Protein AF-A0A6A6XL33-F1 (afdb_monomer_lite)

Secondary structure (DSSP, 8-state):
--EEEEEEEEESSS-TT-HHHHHHHHHHHHHH-S--EEEE-SS-TTEEEEEEEES-HHHHHHHHTSTHHHHHHGGGTTTEEEEEEEEEE-S-GGGS-TTSSEEEEEEEEE-GGGHHHHHHHHHHHHHHHHHHTTTS-EEEEE-SSPPTT-EEEEEEEEES-HHHHHHHHHT-

Structure (mmCIF, N/CA/C/O backbone):
data_AF-A0A6A6XL33-F1
#
_entry.id   AF-A0A6A6XL33-F1
#
loop_
_atom_site.group_PDB
_atom_site.id
_atom_site.type_symbol
_atom_site.label_atom_id
_atom_site.label_alt_id
_atom_site.label_comp_id
_atom_site.label_asym_id
_atom_site.label_entity_id
_atom_site.label_seq_id
_atom_site.pdbx_PDB_ins_code
_atom_site.Cartn_x
_atom_site.Cartn_y
_atom_site.Cartn_z
_atom_site.occupancy
_atom_site.B_iso_or_equiv
_atom_site.auth_seq_id
_atom_site.auth_comp_id
_atom_site.auth_asym_id
_atom_site.auth_atom_id
_atom_site.pdbx_PDB_model_num
ATOM 1 N N . MET A 1 1 ? 7.703 16.652 4.476 1.00 88.62 1 MET A N 1
ATOM 2 C CA . MET A 1 1 ? 7.319 16.129 3.151 1.00 88.62 1 MET A CA 1
ATOM 3 C C . MET A 1 1 ? 6.260 15.081 3.384 1.00 88.62 1 MET A C 1
ATOM 5 O O . MET A 1 1 ? 6.420 14.319 4.337 1.00 88.62 1 MET A O 1
ATOM 9 N N . SER A 1 2 ? 5.215 15.077 2.562 1.00 96.00 2 SER A N 1
ATOM 10 C CA . SER A 1 2 ? 4.145 14.092 2.667 1.00 96.00 2 SER A CA 1
ATOM 11 C C . SER A 1 2 ? 4.649 12.688 2.348 1.00 96.00 2 SER A C 1
ATOM 13 O O . SER A 1 2 ? 5.603 12.504 1.584 1.00 96.00 2 SER A O 1
ATOM 15 N N . VAL A 1 3 ? 4.032 11.696 2.981 1.00 97.62 3 VAL A N 1
ATOM 16 C CA . VAL A 1 3 ? 4.383 10.289 2.799 1.00 97.62 3 VAL A CA 1
ATOM 17 C C . VAL A 1 3 ? 3.134 9.478 2.511 1.00 97.62 3 VAL A C 1
ATOM 19 O O . VAL A 1 3 ? 2.116 9.617 3.188 1.00 97.62 3 VAL A O 1
ATOM 22 N N . LEU A 1 4 ? 3.231 8.623 1.502 1.00 98.38 4 LEU A N 1
ATOM 23 C CA . LEU A 1 4 ? 2.295 7.540 1.284 1.00 98.38 4 LEU A CA 1
ATOM 24 C C . LEU A 1 4 ? 2.567 6.457 2.323 1.00 98.38 4 LEU A C 1
ATOM 26 O O . LEU A 1 4 ? 3.649 5.872 2.338 1.00 98.38 4 LEU A O 1
ATOM 30 N N . GLU A 1 5 ? 1.579 6.177 3.153 1.00 98.00 5 GLU A N 1
ATOM 31 C CA . GLU A 1 5 ? 1.439 4.925 3.874 1.00 98.00 5 GLU A CA 1
ATOM 32 C C . GLU A 1 5 ? 0.878 3.855 2.932 1.00 98.00 5 GLU A C 1
ATOM 34 O O . GLU A 1 5 ? -0.113 4.079 2.233 1.00 98.00 5 GLU A O 1
ATOM 39 N N . VAL A 1 6 ? 1.501 2.676 2.956 1.00 98.19 6 VAL A N 1
ATOM 40 C CA . VAL A 1 6 ? 0.943 1.445 2.393 1.00 98.19 6 VAL A CA 1
ATOM 41 C C . VAL A 1 6 ? 0.841 0.430 3.516 1.00 98.19 6 VAL A C 1
ATOM 43 O O . VAL A 1 6 ? 1.862 -0.068 4.002 1.00 98.19 6 VAL A O 1
ATOM 46 N N . THR A 1 7 ? -0.383 0.104 3.904 1.00 97.81 7 THR A N 1
ATOM 47 C CA . THR A 1 7 ? -0.672 -0.887 4.941 1.00 97.81 7 THR A CA 1
ATOM 48 C C . THR A 1 7 ? -1.267 -2.123 4.307 1.00 97.81 7 THR A C 1
ATOM 50 O O . THR A 1 7 ? -2.186 -2.018 3.501 1.00 97.81 7 THR A O 1
ATOM 53 N N . GLN A 1 8 ? -0.792 -3.296 4.711 1.00 97.94 8 GLN A N 1
ATOM 54 C CA . GLN A 1 8 ? -1.487 -4.551 4.467 1.00 97.94 8 GLN A CA 1
ATOM 55 C C . GLN A 1 8 ? -2.115 -5.039 5.767 1.00 97.94 8 GLN A C 1
ATOM 57 O O . GLN A 1 8 ? -1.452 -5.164 6.803 1.00 97.94 8 GLN A O 1
ATOM 62 N N . LEU A 1 9 ? -3.395 -5.364 5.674 1.00 97.25 9 LEU A N 1
ATOM 63 C CA . LEU A 1 9 ? -4.192 -5.980 6.716 1.00 97.25 9 LEU A CA 1
ATOM 64 C C . LEU A 1 9 ? -4.707 -7.329 6.215 1.00 97.25 9 LEU A C 1
ATOM 66 O O . LEU A 1 9 ? -4.810 -7.564 5.011 1.00 97.25 9 LEU A O 1
ATOM 70 N N . ARG A 1 10 ? -5.038 -8.215 7.148 1.00 97.12 10 ARG A N 1
ATOM 71 C CA . ARG A 1 10 ? -5.712 -9.479 6.865 1.00 97.12 10 ARG A CA 1
ATOM 72 C C . ARG A 1 10 ? -7.069 -9.514 7.551 1.00 97.12 10 ARG A C 1
ATOM 74 O O . ARG A 1 10 ? -7.163 -9.184 8.727 1.00 97.12 10 ARG A O 1
ATOM 81 N N . LEU A 1 11 ? -8.103 -9.951 6.846 1.00 96.31 11 LEU A N 1
ATOM 82 C CA . LEU A 1 11 ? -9.396 -10.266 7.440 1.00 96.31 11 LEU A CA 1
ATOM 83 C C . LEU A 1 11 ? -9.234 -11.414 8.444 1.00 96.31 11 LEU A C 1
ATOM 85 O O . LEU A 1 11 ? -8.732 -12.486 8.102 1.00 96.31 11 LEU A O 1
ATOM 89 N N . ARG A 1 12 ? -9.706 -11.221 9.676 1.00 94.25 12 ARG A N 1
ATOM 90 C CA . ARG A 1 12 ? -9.793 -12.294 10.687 1.00 94.25 12 ARG A CA 1
ATOM 91 C C . ARG A 1 12 ? -10.929 -13.287 10.399 1.00 94.25 12 ARG A C 1
ATOM 93 O O . ARG A 1 12 ? -11.051 -14.304 11.075 1.00 94.25 12 ARG A O 1
ATOM 100 N N . GLY A 1 13 ? -11.746 -12.983 9.398 1.00 86.75 13 GLY A N 1
ATOM 101 C CA . GLY A 1 13 ? -12.907 -13.726 8.933 1.00 86.75 13 GLY A CA 1
ATOM 102 C C . GLY A 1 13 ? -13.850 -12.779 8.190 1.00 86.75 13 GLY A C 1
ATOM 103 O O . GLY A 1 13 ? -13.615 -11.572 8.155 1.00 86.75 13 GLY A O 1
ATOM 104 N N . GLY A 1 14 ? -14.925 -13.318 7.618 1.00 84.81 14 GLY A N 1
ATOM 105 C CA . GLY A 1 14 ? -15.907 -12.521 6.880 1.00 84.81 14 GLY A CA 1
ATOM 106 C C . GLY A 1 14 ? -15.454 -12.136 5.470 1.00 84.81 14 GLY A C 1
ATOM 107 O O . GLY A 1 14 ? -14.588 -12.783 4.884 1.00 84.81 14 GLY A O 1
ATOM 108 N N . ASP A 1 15 ? -16.092 -11.101 4.932 1.00 87.81 15 ASP A N 1
ATOM 109 C CA . ASP A 1 15 ? -15.926 -10.607 3.564 1.00 87.81 15 ASP A CA 1
ATOM 110 C C . ASP A 1 15 ? -15.505 -9.128 3.607 1.00 87.81 15 ASP A C 1
ATOM 112 O O . ASP A 1 15 ? -15.919 -8.385 4.498 1.00 87.81 15 ASP A O 1
ATOM 116 N N . VAL A 1 16 ? -14.711 -8.679 2.634 1.00 88.75 16 VAL A N 1
ATOM 117 C CA . VAL A 1 16 ? -14.387 -7.255 2.436 1.00 88.75 16 VAL A CA 1
ATOM 118 C C . VAL A 1 16 ? -15.634 -6.393 2.204 1.00 88.75 16 VAL A C 1
ATOM 120 O O . VAL A 1 16 ? -15.606 -5.193 2.465 1.00 88.75 16 VAL A O 1
ATOM 123 N N . ALA A 1 17 ? -16.730 -7.000 1.741 1.00 89.75 17 ALA A N 1
ATOM 124 C CA . ALA A 1 17 ? -18.033 -6.369 1.573 1.00 89.75 17 ALA A CA 1
ATOM 125 C C . ALA A 1 17 ? -18.887 -6.347 2.859 1.00 89.75 17 ALA A C 1
ATOM 127 O O . ALA A 1 17 ? -20.039 -5.908 2.814 1.00 89.75 17 ALA A O 1
ATOM 128 N N . ASP A 1 18 ? -18.361 -6.806 4.003 1.00 93.00 18 ASP A N 1
ATOM 129 C CA . ASP A 1 18 ? -19.063 -6.722 5.284 1.00 93.00 18 ASP A CA 1
ATOM 130 C C . ASP A 1 18 ? -19.406 -5.265 5.629 1.00 93.00 18 ASP A C 1
ATOM 132 O O . ASP A 1 18 ? -18.550 -4.379 5.671 1.00 93.00 18 ASP A O 1
ATOM 136 N N . HIS A 1 19 ? -20.685 -5.011 5.900 1.00 93.50 19 HIS A N 1
ATOM 137 C CA . HIS A 1 19 ? -21.184 -3.655 6.113 1.00 93.50 19 HIS A CA 1
ATOM 138 C C . HIS A 1 19 ? -20.550 -2.984 7.338 1.00 93.50 19 HIS A C 1
ATOM 140 O O . HIS A 1 19 ? -20.267 -1.787 7.306 1.00 93.50 19 HIS A O 1
ATOM 146 N N . THR A 1 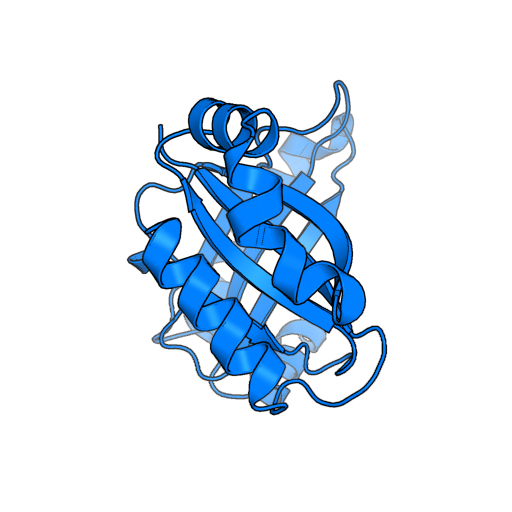20 ? -20.296 -3.746 8.405 1.00 93.69 20 THR A N 1
ATOM 147 C CA . THR A 1 20 ? -19.681 -3.215 9.630 1.00 93.69 20 THR A CA 1
ATOM 148 C C . THR A 1 20 ? -18.230 -2.828 9.365 1.00 93.69 20 THR A C 1
ATOM 150 O O . THR A 1 20 ? -17.798 -1.746 9.759 1.00 93.69 20 THR A O 1
ATOM 153 N N . LEU A 1 21 ? -17.490 -3.669 8.633 1.00 94.31 21 LEU A N 1
ATOM 154 C CA . LEU A 1 21 ? -16.130 -3.359 8.198 1.00 94.31 21 LEU A CA 1
ATOM 155 C C . LEU A 1 21 ? -16.099 -2.081 7.349 1.00 94.31 21 LEU A C 1
ATOM 157 O O . LEU A 1 21 ? -15.321 -1.174 7.637 1.00 94.31 21 LEU A O 1
ATOM 161 N N . LEU A 1 22 ? -16.968 -1.971 6.340 1.00 94.12 22 LEU A N 1
ATOM 162 C CA . LEU A 1 22 ? -17.035 -0.789 5.475 1.00 94.12 22 LEU A CA 1
ATOM 163 C C . LEU A 1 22 ? -17.373 0.490 6.257 1.00 94.12 22 LEU A C 1
ATOM 165 O O . LEU A 1 22 ? -16.784 1.543 6.000 1.00 94.12 22 LEU A O 1
ATOM 169 N N . GLN A 1 23 ? -18.277 0.407 7.237 1.00 94.31 23 GLN A N 1
ATOM 170 C CA . GLN A 1 23 ? -18.587 1.523 8.134 1.00 94.31 23 GLN A CA 1
ATOM 171 C C . GLN A 1 23 ? -17.374 1.937 8.970 1.00 94.31 23 GLN A C 1
ATOM 173 O O . GLN A 1 23 ? -17.067 3.128 9.035 1.00 94.31 23 GLN A O 1
ATOM 178 N N . ASN A 1 24 ? -16.657 0.972 9.547 1.00 93.62 24 ASN A N 1
ATOM 179 C CA . ASN A 1 24 ? -15.457 1.228 10.340 1.00 93.62 24 ASN A CA 1
ATOM 180 C C . ASN A 1 24 ? -14.351 1.878 9.494 1.00 93.62 24 ASN A C 1
ATOM 182 O O . ASN A 1 24 ? -13.837 2.931 9.866 1.00 93.62 24 ASN A O 1
ATOM 186 N N . LEU A 1 25 ? -14.046 1.332 8.311 1.00 93.81 25 LEU A N 1
ATOM 187 C CA . LEU A 1 25 ? -13.053 1.907 7.393 1.00 93.81 25 LEU A CA 1
ATOM 188 C C . LEU A 1 25 ? -13.445 3.322 6.938 1.00 93.81 25 LEU A C 1
ATOM 190 O O . LEU A 1 25 ? -12.598 4.216 6.850 1.00 93.81 25 LEU A O 1
ATOM 194 N N . SER A 1 26 ? -14.737 3.560 6.690 1.00 92.88 26 SER A N 1
ATOM 195 C CA . SER A 1 26 ? -15.239 4.893 6.347 1.00 92.88 26 SER A CA 1
ATOM 196 C C . SER A 1 26 ? -15.098 5.881 7.508 1.00 92.88 26 SER A C 1
ATOM 198 O O . SER A 1 26 ? -14.732 7.033 7.270 1.00 92.88 26 SER A O 1
ATOM 200 N N . ALA A 1 27 ? -15.364 5.452 8.745 1.00 92.81 27 ALA A N 1
ATOM 201 C CA . ALA A 1 27 ? -15.190 6.275 9.938 1.00 92.81 27 ALA A CA 1
ATOM 202 C C . ALA A 1 27 ? -13.711 6.627 10.161 1.00 92.81 27 ALA A C 1
ATOM 204 O O . ALA A 1 27 ? -13.389 7.800 10.335 1.00 92.81 27 ALA A O 1
ATOM 205 N N . VAL A 1 28 ? -12.805 5.648 10.042 1.00 92.94 28 VAL A N 1
ATOM 206 C CA . VAL A 1 28 ? -11.349 5.870 10.113 1.00 92.94 28 VAL A CA 1
ATOM 207 C C . VAL A 1 28 ? -10.911 6.915 9.089 1.00 92.94 28 VAL A C 1
ATOM 209 O O . VAL A 1 28 ? -10.258 7.894 9.448 1.00 92.94 28 VAL A O 1
ATOM 212 N N . ARG A 1 29 ? -11.317 6.766 7.820 1.00 92.19 29 ARG A N 1
ATOM 213 C CA . ARG A 1 29 ? -10.981 7.729 6.759 1.00 92.19 29 ARG A CA 1
ATOM 214 C C . ARG A 1 29 ? -11.515 9.133 7.055 1.00 92.19 29 ARG A C 1
ATOM 216 O O . ARG A 1 29 ? -10.809 10.109 6.808 1.00 92.19 29 ARG A O 1
ATOM 223 N N . ALA A 1 30 ? -12.745 9.245 7.559 1.00 91.25 30 ALA A N 1
ATOM 224 C CA . ALA A 1 30 ? -13.359 10.530 7.888 1.00 91.25 30 ALA A CA 1
ATOM 225 C C . ALA A 1 30 ? -12.635 11.240 9.042 1.00 91.25 30 ALA A C 1
ATOM 227 O O . ALA A 1 30 ? -12.456 12.456 8.988 1.00 91.25 30 ALA A O 1
ATOM 228 N N . THR A 1 31 ? -12.186 10.482 10.044 1.00 92.94 31 THR A N 1
ATOM 229 C CA . THR A 1 31 ? -11.482 11.021 11.211 1.00 92.94 31 THR A CA 1
ATOM 230 C C . THR A 1 31 ? -10.033 11.381 10.901 1.00 92.94 31 THR A C 1
ATOM 232 O O . THR A 1 31 ? -9.581 12.460 11.273 1.00 92.94 31 THR A O 1
ATOM 235 N N . LEU A 1 32 ? -9.298 10.507 10.206 1.00 91.69 32 LEU A N 1
ATOM 236 C CA . LEU A 1 32 ? -7.879 10.732 9.914 1.00 91.69 32 LEU A CA 1
ATOM 237 C C . LEU A 1 32 ? -7.648 11.729 8.780 1.00 91.69 32 LEU A C 1
ATOM 239 O O . LEU A 1 32 ? -6.589 12.346 8.722 1.00 91.69 32 LEU A O 1
ATOM 243 N N . GLN A 1 33 ? -8.611 11.873 7.865 1.00 90.50 33 GLN A N 1
ATOM 244 C CA . GLN A 1 33 ? -8.523 12.768 6.707 1.00 90.50 33 GLN A CA 1
ATOM 245 C C . GLN A 1 33 ? -7.264 12.550 5.841 1.00 90.50 33 GLN A C 1
ATOM 247 O O . GLN A 1 33 ? -6.847 13.440 5.104 1.00 90.50 33 GLN A O 1
ATOM 252 N N . THR A 1 34 ? -6.688 11.343 5.852 1.00 87.50 34 THR A N 1
ATOM 253 C CA . THR A 1 34 ? -5.474 10.982 5.092 1.00 87.50 34 THR A CA 1
ATOM 254 C C . THR A 1 34 ? -5.747 10.692 3.614 1.00 87.50 34 THR A C 1
ATOM 256 O O . THR A 1 34 ? -4.916 10.098 2.936 1.00 87.50 34 THR A O 1
ATOM 259 N N . ASN A 1 35 ? -6.919 11.072 3.094 1.00 90.56 35 ASN A N 1
ATOM 260 C CA . ASN A 1 35 ? -7.359 10.745 1.734 1.00 90.56 35 ASN A CA 1
ATOM 261 C C . ASN A 1 35 ? -7.194 9.243 1.415 1.00 90.56 35 ASN A C 1
ATOM 263 O O . ASN A 1 35 ? -6.572 8.872 0.422 1.00 90.56 35 ASN A O 1
ATOM 267 N N . SER A 1 36 ? -7.669 8.379 2.321 1.00 94.00 36 SER A N 1
ATOM 268 C CA . SER A 1 36 ? -7.375 6.946 2.261 1.00 94.00 36 SER A CA 1
ATOM 269 C C . SER A 1 36 ? -8.143 6.225 1.147 1.00 94.00 36 SER A C 1
ATOM 271 O O . SER A 1 36 ? -9.351 6.427 0.973 1.00 94.00 36 SER A O 1
ATOM 273 N N . HIS A 1 37 ? -7.455 5.317 0.457 1.00 95.38 37 HIS A N 1
ATOM 274 C CA . HIS A 1 37 ? -8.026 4.362 -0.491 1.00 95.38 37 HIS A CA 1
ATOM 275 C C . HIS A 1 37 ? -7.861 2.937 0.039 1.00 95.38 37 HIS A C 1
ATOM 277 O O . HIS A 1 37 ? -6.818 2.593 0.593 1.00 95.38 37 HIS A O 1
ATOM 283 N N . PHE A 1 38 ? -8.890 2.114 -0.148 1.00 95.19 38 PHE A N 1
ATOM 284 C CA . PHE A 1 38 ? -8.945 0.738 0.339 1.00 95.19 38 PHE A CA 1
ATOM 285 C C . PHE A 1 38 ? -9.082 -0.214 -0.848 1.00 95.19 38 PHE A C 1
ATOM 287 O O . PHE A 1 38 ? -9.903 0.031 -1.731 1.00 95.19 38 PHE A O 1
ATOM 294 N N . TYR A 1 39 ? -8.306 -1.293 -0.851 1.00 96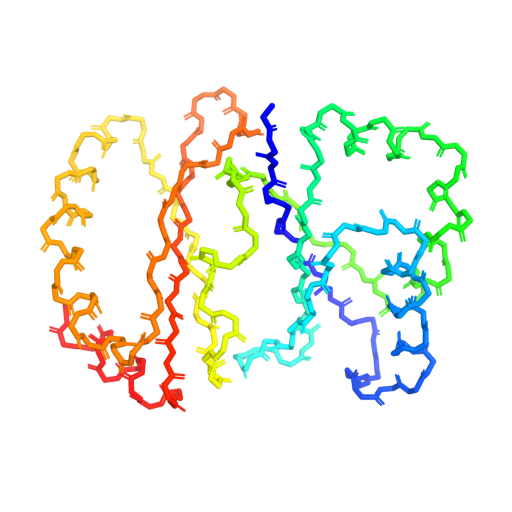.12 39 TYR A N 1
ATOM 295 C CA . TYR A 1 39 ? -8.300 -2.298 -1.914 1.00 96.12 39 TYR A CA 1
ATOM 296 C C . TYR A 1 39 ? -8.372 -3.700 -1.320 1.00 96.12 39 TYR A C 1
ATOM 298 O O . TYR A 1 39 ? -7.678 -3.989 -0.348 1.00 96.12 39 TYR A O 1
ATOM 306 N N . SER A 1 40 ? -9.156 -4.588 -1.924 1.00 95.56 40 SER A N 1
ATOM 307 C CA . SER A 1 40 ? -9.039 -6.028 -1.693 1.00 95.56 40 SER A CA 1
ATOM 308 C C . SER A 1 40 ? -7.994 -6.619 -2.639 1.00 95.56 40 SER A C 1
ATOM 310 O O . SER A 1 40 ? -7.862 -6.193 -3.787 1.00 95.56 40 SER A O 1
ATOM 312 N N . CYS A 1 41 ? -7.218 -7.588 -2.160 1.00 96.69 41 CYS A N 1
ATOM 313 C CA . CYS A 1 41 ? -6.248 -8.286 -2.999 1.00 96.69 41 CYS A CA 1
ATOM 314 C C . CYS A 1 41 ? -6.966 -9.331 -3.860 1.00 96.69 41 CYS A C 1
ATOM 316 O O . CYS A 1 41 ? -7.745 -10.137 -3.350 1.00 96.69 41 CYS A O 1
ATOM 318 N N . ILE A 1 42 ? -6.695 -9.327 -5.164 1.00 95.69 42 ILE A N 1
ATOM 319 C CA . ILE A 1 42 ? -7.302 -10.269 -6.114 1.00 95.69 42 ILE A CA 1
ATOM 320 C C . ILE A 1 42 ? -6.712 -11.673 -5.918 1.00 95.69 42 ILE A C 1
ATOM 322 O O . ILE A 1 42 ? -7.429 -12.669 -5.983 1.00 95.69 42 ILE A O 1
ATOM 326 N N . GLU A 1 43 ? -5.409 -11.747 -5.653 1.00 94.75 43 GLU A N 1
ATOM 327 C CA . GLU A 1 43 ? -4.642 -12.981 -5.487 1.00 94.75 43 GLU A CA 1
ATOM 328 C C . GLU A 1 43 ? -4.919 -13.680 -4.148 1.00 94.75 43 GLU A C 1
ATOM 330 O O . GLU A 1 43 ? -4.896 -14.908 -4.076 1.00 94.75 43 GLU A O 1
ATOM 335 N N . ASP A 1 44 ? -5.196 -12.911 -3.092 1.00 95.56 44 ASP A N 1
ATOM 336 C CA . ASP A 1 44 ? -5.613 -13.422 -1.783 1.00 95.56 44 ASP A CA 1
ATOM 337 C C . ASP A 1 44 ? -6.738 -12.541 -1.216 1.00 95.56 44 ASP A C 1
ATOM 339 O O . ASP A 1 44 ? -6.455 -11.552 -0.536 1.00 95.56 44 ASP A O 1
ATOM 343 N N . PRO A 1 45 ? -8.018 -12.907 -1.423 1.00 94.38 45 PRO A N 1
ATOM 344 C CA . PRO A 1 45 ? -9.163 -12.124 -0.952 1.00 94.38 45 PRO A CA 1
ATOM 345 C C . PRO A 1 45 ? -9.231 -11.916 0.567 1.00 94.38 45 PRO A C 1
ATOM 347 O O . PRO A 1 45 ? -10.032 -11.108 1.034 1.00 94.38 45 PRO A O 1
ATOM 350 N N . SER A 1 46 ? -8.404 -12.616 1.357 1.00 95.25 46 SER A N 1
ATOM 351 C CA . SER A 1 46 ? -8.280 -12.353 2.794 1.00 95.25 46 SER A CA 1
ATOM 352 C C . SER A 1 46 ? -7.428 -11.121 3.109 1.00 95.25 46 SER A C 1
ATOM 354 O O . SER A 1 46 ? -7.380 -10.708 4.266 1.00 95.25 46 SER A O 1
ATOM 356 N N . LEU A 1 47 ? -6.749 -10.529 2.123 1.00 96.75 47 LEU A N 1
ATOM 357 C CA . LEU A 1 47 ? -5.886 -9.366 2.300 1.00 96.75 47 LEU A CA 1
ATOM 358 C C . LEU A 1 47 ? -6.561 -8.078 1.831 1.00 96.75 47 LEU A C 1
ATOM 360 O O . LEU A 1 47 ? -7.170 -8.007 0.762 1.00 96.75 47 LEU A O 1
ATOM 364 N N . LEU A 1 48 ? -6.360 -7.033 2.627 1.00 96.75 48 LEU A N 1
ATOM 365 C CA . LEU A 1 48 ? -6.786 -5.672 2.348 1.00 96.75 48 LEU A CA 1
ATOM 366 C C . LEU A 1 48 ? -5.565 -4.753 2.356 1.00 96.75 48 LEU A C 1
ATOM 368 O O . LEU A 1 48 ? -4.682 -4.885 3.205 1.00 96.75 48 LEU A O 1
ATOM 372 N N . TYR A 1 49 ? -5.529 -3.805 1.429 1.00 97.50 49 TYR A N 1
ATOM 373 C CA . TYR A 1 49 ? -4.523 -2.755 1.373 1.00 97.50 49 TYR A CA 1
ATOM 374 C C . TYR A 1 49 ? -5.145 -1.395 1.656 1.00 97.50 49 TYR A C 1
ATOM 376 O O . TYR A 1 49 ? -6.218 -1.077 1.140 1.00 97.50 49 TYR A O 1
ATOM 384 N N . ILE A 1 50 ? -4.444 -0.587 2.446 1.00 96.62 50 ILE A N 1
ATOM 385 C CA . ILE A 1 50 ? -4.771 0.817 2.693 1.00 96.62 50 ILE A CA 1
ATOM 386 C C . ILE A 1 50 ? -3.654 1.666 2.105 1.00 96.62 50 ILE A C 1
ATOM 388 O O . ILE A 1 50 ? -2.482 1.451 2.414 1.00 96.62 50 ILE A O 1
ATOM 392 N N . LEU A 1 51 ? -4.031 2.629 1.271 1.00 97.81 51 LEU A N 1
ATOM 393 C CA . LEU A 1 51 ? -3.160 3.698 0.801 1.00 97.81 51 LEU A CA 1
ATOM 394 C C . LEU A 1 51 ? -3.605 4.989 1.475 1.00 97.81 51 LEU A C 1
ATOM 396 O O . LEU A 1 51 ? -4.733 5.422 1.252 1.00 97.81 51 LEU A O 1
ATOM 400 N N . GLY A 1 52 ? -2.753 5.589 2.300 1.00 97.06 52 GLY A N 1
ATOM 401 C CA . GLY A 1 52 ? -3.058 6.829 3.019 1.00 97.06 52 GLY A CA 1
ATOM 402 C C . GLY A 1 52 ? -1.963 7.866 2.820 1.00 97.06 52 GLY A C 1
ATOM 403 O O . GLY A 1 52 ? -0.786 7.530 2.822 1.00 97.06 52 GLY A O 1
ATOM 404 N N . LEU A 1 53 ? -2.325 9.133 2.652 1.00 97.38 53 LEU A N 1
ATOM 405 C CA . LEU A 1 53 ? -1.370 10.230 2.549 1.00 97.38 53 LEU A CA 1
ATOM 406 C C . LEU A 1 53 ? -1.290 10.985 3.874 1.00 97.38 53 LEU A C 1
ATOM 408 O O . LEU A 1 53 ? -2.235 11.658 4.286 1.00 97.38 53 LEU A O 1
ATOM 412 N N . TRP A 1 54 ? -0.130 10.905 4.514 1.00 97.12 54 TRP A N 1
ATOM 413 C CA . TRP A 1 54 ? 0.167 11.644 5.734 1.00 97.12 54 TRP A CA 1
ATOM 414 C C . TRP A 1 54 ? 0.955 12.923 5.421 1.00 97.12 54 TRP A C 1
ATOM 416 O O . TRP A 1 54 ? 1.809 12.903 4.530 1.00 97.12 54 TRP A O 1
ATOM 426 N N . PRO A 1 55 ? 0.762 14.020 6.184 1.00 96.25 55 PRO A N 1
ATOM 427 C CA . PRO A 1 55 ? 1.561 15.243 6.029 1.00 96.25 55 PRO A CA 1
ATOM 428 C C . PRO A 1 55 ? 3.069 15.022 6.234 1.00 96.25 55 PRO A C 1
ATOM 430 O O . PRO A 1 55 ? 3.904 15.741 5.676 1.00 96.25 55 PRO A O 1
ATOM 433 N N . SER A 1 56 ? 3.424 14.035 7.059 1.00 96.81 56 SER A N 1
ATOM 434 C CA . SER A 1 56 ? 4.788 13.558 7.272 1.00 96.81 56 SER A CA 1
ATOM 435 C C . SER A 1 56 ? 4.787 12.189 7.957 1.00 96.81 56 SER A C 1
ATOM 437 O O . SER A 1 56 ? 3.800 11.792 8.577 1.00 96.81 56 SER A O 1
ATOM 439 N N . LEU A 1 57 ? 5.924 11.490 7.894 1.00 96.94 57 LEU A N 1
ATOM 440 C CA . LEU A 1 57 ? 6.148 10.261 8.663 1.00 96.94 57 LEU A CA 1
ATOM 441 C C . LEU A 1 57 ? 5.998 10.498 10.176 1.00 96.94 57 LEU A C 1
ATOM 443 O O . LEU A 1 57 ? 5.432 9.677 10.888 1.00 96.94 57 LEU A O 1
ATOM 447 N N . GLU A 1 58 ? 6.466 11.650 10.659 1.00 97.31 58 GLU A N 1
ATOM 448 C CA . GLU A 1 58 ? 6.325 12.054 12.060 1.00 97.31 58 GLU A CA 1
ATOM 449 C C . GLU A 1 58 ? 4.857 12.231 12.462 1.00 97.31 58 GLU A C 1
ATOM 451 O O . GLU A 1 58 ? 4.473 11.775 13.533 1.00 97.31 58 GLU A O 1
ATOM 456 N N . ALA A 1 59 ? 4.022 12.824 11.600 1.00 96.69 59 ALA A N 1
ATOM 457 C CA . ALA A 1 59 ? 2.595 12.986 11.871 1.00 96.69 59 ALA A CA 1
ATOM 458 C C . ALA A 1 59 ? 1.891 11.630 12.025 1.00 96.69 59 ALA A C 1
ATOM 460 O O . ALA A 1 59 ? 1.091 11.455 12.945 1.00 96.69 59 ALA A O 1
ATOM 461 N N . HIS A 1 60 ? 2.235 10.654 11.177 1.00 96.81 60 HIS A N 1
ATOM 462 C CA . HIS A 1 60 ? 1.717 9.297 11.320 1.00 96.81 60 HIS A CA 1
ATOM 463 C C . HIS A 1 60 ? 2.168 8.656 12.642 1.00 96.81 60 HIS A C 1
ATOM 465 O O . HIS A 1 60 ? 1.344 8.159 13.411 1.00 96.81 60 HIS A O 1
ATOM 471 N N . HIS A 1 61 ? 3.464 8.717 12.961 1.00 96.75 61 HIS A N 1
ATOM 472 C CA . HIS A 1 61 ? 3.980 8.176 14.220 1.00 96.75 61 HIS A CA 1
ATOM 473 C C . HIS A 1 61 ? 3.359 8.851 15.452 1.00 96.75 61 HIS A C 1
ATOM 475 O O . HIS A 1 61 ? 3.051 8.171 16.430 1.00 96.75 61 HIS A O 1
ATOM 481 N N . ALA A 1 62 ? 3.137 10.166 15.403 1.00 97.06 62 ALA A N 1
ATOM 482 C CA . ALA A 1 62 ? 2.485 10.914 16.470 1.00 97.06 62 ALA A CA 1
ATOM 483 C C . ALA A 1 62 ? 1.039 10.447 16.684 1.00 97.06 62 ALA A C 1
ATOM 485 O O . ALA A 1 62 ? 0.628 10.262 17.829 1.00 97.06 62 ALA A O 1
ATOM 486 N N . PHE A 1 63 ? 0.289 10.185 15.607 1.00 96.19 63 PHE A N 1
ATOM 487 C CA . PHE A 1 63 ? -1.042 9.587 15.705 1.00 96.19 63 PHE A CA 1
ATOM 488 C C . PHE A 1 63 ? -0.994 8.201 16.362 1.00 96.19 63 PHE A C 1
ATOM 490 O O . PHE A 1 63 ? -1.724 7.966 17.325 1.00 96.19 63 PHE A O 1
ATOM 497 N N . LEU A 1 64 ? -0.099 7.312 15.916 1.00 95.44 64 LEU A N 1
ATOM 498 C CA . LEU A 1 64 ? 0.036 5.963 16.484 1.00 95.44 64 LEU A CA 1
ATOM 499 C C . LEU A 1 64 ? 0.449 5.961 17.967 1.00 95.44 64 LEU A C 1
ATOM 501 O O . LEU A 1 64 ? 0.125 5.022 18.696 1.00 95.44 64 LEU A O 1
ATOM 505 N N . ALA A 1 65 ? 1.164 6.994 18.415 1.00 97.00 65 ALA A N 1
ATOM 506 C CA . ALA A 1 65 ? 1.541 7.185 19.814 1.00 97.00 65 ALA A CA 1
ATOM 507 C C . ALA A 1 65 ? 0.457 7.894 20.651 1.00 97.00 65 ALA A C 1
ATOM 509 O O . ALA A 1 65 ? 0.594 7.995 21.871 1.00 97.00 65 ALA A O 1
ATOM 510 N N . SER A 1 66 ? -0.600 8.409 20.019 1.00 96.25 66 SER A N 1
ATOM 511 C CA . SER A 1 66 ? -1.649 9.176 20.690 1.00 96.25 66 SER A CA 1
ATOM 512 C C . SER A 1 66 ? -2.753 8.279 21.269 1.00 96.25 66 SER A C 1
ATOM 514 O O . SER A 1 66 ? -3.020 7.205 20.727 1.00 96.25 66 SER A O 1
ATOM 516 N N . PRO A 1 67 ? -3.483 8.739 22.305 1.00 94.56 67 PRO A N 1
ATOM 517 C CA . PRO A 1 67 ? -4.677 8.045 22.795 1.00 94.56 67 PRO A CA 1
ATOM 518 C C . PRO A 1 67 ? -5.775 7.890 21.732 1.00 94.56 67 PRO A C 1
ATOM 520 O O . PRO A 1 67 ? -6.550 6.940 21.782 1.00 94.56 67 PRO A O 1
ATOM 523 N N . ALA A 1 68 ? -5.818 8.793 20.744 1.00 94.44 68 ALA A N 1
ATOM 524 C CA . ALA A 1 68 ? -6.794 8.749 19.658 1.00 94.44 68 ALA A CA 1
ATOM 525 C C . ALA A 1 68 ? -6.626 7.511 18.762 1.00 94.44 68 ALA A C 1
ATOM 527 O O . ALA A 1 68 ? -7.571 7.133 18.074 1.00 94.44 68 ALA A O 1
ATOM 528 N N . ARG A 1 69 ? -5.459 6.847 18.777 1.00 95.12 69 ARG A N 1
ATOM 529 C CA . ARG A 1 69 ? -5.249 5.595 18.038 1.00 95.12 69 ARG A CA 1
ATOM 530 C C . ARG A 1 69 ? -6.308 4.557 18.397 1.00 95.12 69 ARG A C 1
ATOM 532 O O . ARG A 1 69 ? -6.898 3.978 17.493 1.00 95.12 69 ARG A O 1
ATOM 539 N N . ASP A 1 70 ? -6.542 4.327 19.685 1.00 93.38 70 ASP A N 1
ATOM 540 C CA . ASP A 1 70 ? -7.437 3.257 20.144 1.00 93.38 70 ASP A CA 1
ATOM 541 C C . ASP A 1 70 ? -8.900 3.598 19.877 1.00 93.38 70 ASP A C 1
ATOM 543 O O . ASP A 1 70 ? -9.685 2.732 19.506 1.00 93.38 70 ASP A O 1
ATOM 547 N N . GLU A 1 71 ? -9.257 4.876 19.991 1.00 93.12 71 GLU A N 1
ATOM 548 C CA . GLU A 1 71 ? -10.591 5.357 19.637 1.00 93.12 71 GLU A CA 1
ATOM 549 C C . GLU A 1 71 ? -10.877 5.177 18.139 1.00 93.12 71 GLU A C 1
ATOM 551 O O . GLU A 1 71 ? -11.958 4.731 17.759 1.00 93.12 71 GLU A O 1
ATOM 556 N N . VAL A 1 72 ? -9.899 5.492 17.285 1.00 93.81 72 VAL A N 1
ATOM 557 C CA . VAL A 1 72 ? -10.077 5.480 15.828 1.00 93.81 72 VAL A CA 1
ATOM 558 C C . VAL A 1 72 ? -9.900 4.084 15.234 1.00 93.81 72 VAL A C 1
ATOM 560 O O . VAL A 1 72 ? -10.702 3.671 14.402 1.00 93.81 72 VAL A O 1
ATOM 563 N N . LEU A 1 73 ? -8.860 3.348 15.632 1.00 93.44 73 LEU A N 1
ATOM 564 C CA . LEU A 1 73 ? -8.514 2.043 15.057 1.00 93.44 73 LEU A CA 1
ATOM 565 C C . LEU A 1 73 ? -9.091 0.862 15.847 1.00 93.44 73 LEU A C 1
ATOM 567 O O . LEU A 1 73 ? -9.252 -0.211 15.270 1.00 93.44 73 LEU A O 1
ATOM 571 N N . GLY A 1 74 ? -9.445 1.039 17.122 1.00 92.44 74 GLY A N 1
ATOM 572 C CA . GLY A 1 74 ? -9.991 -0.025 17.972 1.00 92.44 74 GLY A CA 1
ATOM 573 C C . GLY A 1 74 ? -11.197 -0.769 17.376 1.00 92.44 74 GLY A C 1
ATOM 574 O O . GLY A 1 74 ? -11.201 -2.003 17.398 1.00 92.44 74 GLY A O 1
ATOM 575 N N . PRO A 1 75 ? -12.195 -0.085 16.773 1.00 92.25 75 PRO A N 1
ATOM 576 C CA . PRO A 1 75 ? -13.379 -0.746 16.213 1.00 92.25 75 PRO A CA 1
ATOM 577 C C . PRO A 1 75 ? -13.084 -1.815 15.150 1.00 92.25 75 PRO A C 1
ATOM 579 O O . PRO A 1 75 ? -13.849 -2.768 15.012 1.00 92.25 75 PRO A O 1
ATOM 582 N N . GLN A 1 76 ? -11.973 -1.689 14.416 1.00 90.69 76 GLN A N 1
ATOM 583 C CA . GLN A 1 76 ? -11.597 -2.625 13.351 1.00 90.69 76 GLN A CA 1
ATOM 584 C C . GLN A 1 76 ? -10.636 -3.740 13.809 1.00 90.69 76 GLN A C 1
ATOM 586 O O . GLN A 1 76 ? -10.427 -4.691 13.058 1.00 90.69 76 GLN A O 1
ATOM 591 N N . GLU A 1 77 ? -10.078 -3.700 15.026 1.00 89.56 77 GLU A N 1
ATOM 592 C CA . GLU A 1 77 ? -9.061 -4.673 15.483 1.00 89.56 77 GLU A CA 1
ATOM 593 C C . GLU A 1 77 ? -9.579 -6.118 15.587 1.00 89.56 77 GLU A C 1
ATOM 595 O O . GLU A 1 77 ? -8.820 -7.080 15.433 1.00 89.56 77 GLU A O 1
ATOM 600 N N . GLN A 1 78 ? -10.885 -6.284 15.821 1.00 91.25 78 GLN A N 1
ATOM 601 C CA . GLN A 1 78 ? -11.537 -7.600 15.855 1.00 91.25 78 GLN A CA 1
ATOM 602 C C . GLN A 1 78 ? -11.824 -8.154 14.452 1.00 91.25 78 GLN A C 1
ATOM 604 O O . GLN A 1 78 ? -12.011 -9.359 14.294 1.00 91.25 78 GLN A O 1
ATOM 609 N N . GLN A 1 79 ? -11.837 -7.296 13.429 1.00 94.12 79 GLN A N 1
ATOM 610 C CA . GLN A 1 79 ? -12.097 -7.675 12.037 1.00 94.12 79 GLN A CA 1
ATOM 611 C C . GLN A 1 79 ? -10.801 -7.811 11.232 1.00 94.12 79 GLN A C 1
ATOM 613 O O . GLN A 1 79 ? -10.732 -8.617 10.304 1.00 94.12 79 GLN A O 1
ATOM 618 N N . LEU A 1 80 ? -9.767 -7.051 11.600 1.00 96.00 80 LEU A N 1
ATOM 619 C CA . LEU A 1 80 ? -8.524 -6.924 10.853 1.00 96.00 80 LEU A CA 1
ATOM 620 C C . LEU A 1 80 ? -7.315 -7.299 11.712 1.00 96.00 80 LEU A C 1
ATOM 622 O O . LEU A 1 80 ? -7.188 -6.945 12.882 1.00 96.00 80 LEU A O 1
ATOM 626 N N . GLU A 1 81 ? -6.389 -8.015 11.100 1.00 96.25 81 GLU A N 1
ATOM 627 C CA . GLU A 1 81 ? -5.069 -8.308 11.628 1.00 96.25 81 GLU A CA 1
ATOM 628 C C . GLU A 1 81 ? -4.038 -7.460 10.880 1.00 96.25 81 GLU A C 1
ATOM 630 O O . GLU A 1 81 ? -3.931 -7.524 9.654 1.00 96.25 81 GLU A O 1
ATOM 635 N N . PHE A 1 82 ? -3.250 -6.683 11.619 1.00 96.31 82 PHE A N 1
ATOM 636 C CA . PHE A 1 82 ? -2.133 -5.938 11.050 1.00 96.31 82 PHE A CA 1
ATOM 637 C C . PHE A 1 82 ? -1.037 -6.881 10.545 1.00 96.31 82 PHE A C 1
ATOM 639 O O . PHE A 1 82 ? -0.577 -7.756 11.280 1.00 96.31 82 PHE A O 1
ATOM 646 N N . ARG A 1 83 ? -0.585 -6.683 9.300 1.00 97.31 83 ARG A N 1
ATOM 647 C CA . ARG A 1 83 ? 0.533 -7.445 8.723 1.00 97.31 83 ARG A CA 1
ATOM 648 C C . ARG A 1 83 ? 1.791 -6.598 8.661 1.00 97.31 83 ARG A C 1
ATOM 650 O O . ARG A 1 83 ? 2.823 -6.987 9.204 1.00 97.31 83 ARG A O 1
ATOM 657 N N . TRP A 1 84 ? 1.715 -5.458 7.985 1.00 96.06 84 TRP A N 1
ATOM 658 C CA . TRP A 1 84 ? 2.815 -4.504 7.882 1.00 96.06 84 TRP A CA 1
ATOM 659 C C . TRP A 1 84 ? 2.322 -3.154 7.356 1.00 96.06 84 TRP A C 1
ATOM 661 O O . TRP A 1 84 ? 1.336 -3.085 6.628 1.00 96.06 84 TRP A O 1
ATOM 671 N N . THR A 1 85 ? 3.086 -2.110 7.673 1.00 97.12 85 THR A N 1
ATOM 672 C CA . THR A 1 85 ? 3.022 -0.782 7.056 1.00 97.12 85 THR A CA 1
ATOM 673 C C . THR A 1 85 ? 4.420 -0.426 6.548 1.00 97.12 85 THR A C 1
ATOM 675 O O . THR A 1 85 ? 5.433 -0.828 7.133 1.00 97.12 85 THR A O 1
ATOM 678 N N . LEU A 1 86 ? 4.478 0.322 5.453 1.00 97.00 86 LEU A N 1
ATOM 679 C CA . LEU A 1 86 ? 5.683 0.977 4.955 1.00 97.00 86 LEU A CA 1
ATOM 680 C C . LEU A 1 86 ? 5.353 2.384 4.463 1.00 97.00 86 LEU A C 1
ATOM 682 O O . LEU A 1 86 ? 4.185 2.697 4.222 1.00 97.00 86 LEU A O 1
ATOM 686 N N . HIS A 1 87 ? 6.392 3.196 4.272 1.00 98.06 87 HIS A N 1
ATOM 687 C CA . HIS A 1 87 ? 6.232 4.577 3.841 1.00 98.06 87 HIS A CA 1
ATOM 688 C C . HIS A 1 87 ? 7.108 4.916 2.646 1.00 98.06 87 HIS A C 1
ATOM 690 O O . HIS A 1 87 ? 8.270 4.516 2.586 1.00 98.06 87 HIS A O 1
ATOM 696 N N . MET A 1 88 ? 6.568 5.701 1.722 1.00 97.25 88 MET A N 1
ATOM 697 C CA . MET A 1 88 ? 7.287 6.241 0.571 1.00 97.25 88 MET A CA 1
ATOM 698 C C . MET A 1 88 ? 6.969 7.732 0.433 1.00 97.25 88 MET A C 1
ATOM 700 O O . MET A 1 88 ? 5.812 8.108 0.619 1.00 97.25 88 MET A O 1
ATOM 704 N N . PRO A 1 89 ? 7.935 8.601 0.092 1.00 97.31 89 PRO A N 1
ATOM 705 C CA . PRO A 1 89 ? 7.635 9.995 -0.210 1.00 97.31 89 PRO A CA 1
ATOM 706 C C . PRO A 1 89 ? 6.624 10.092 -1.356 1.00 97.31 89 PRO A C 1
ATOM 708 O O . PRO A 1 89 ? 6.786 9.438 -2.387 1.00 97.31 89 PRO A O 1
ATOM 711 N N . LEU A 1 90 ? 5.581 10.895 -1.167 1.00 96.69 90 LEU A N 1
ATOM 712 C CA . LEU A 1 90 ? 4.564 11.132 -2.185 1.00 96.69 90 LEU A CA 1
ATOM 713 C C . LEU A 1 90 ? 4.000 12.537 -2.020 1.00 96.69 90 LEU A C 1
ATOM 715 O O . LEU A 1 90 ? 3.554 12.897 -0.934 1.00 96.69 90 LEU A O 1
ATOM 719 N N . ASP A 1 91 ? 3.984 13.308 -3.103 1.00 90.50 91 ASP A N 1
ATOM 720 C CA . ASP A 1 91 ? 3.486 14.684 -3.059 1.00 90.50 91 ASP A CA 1
ATOM 721 C C . ASP A 1 91 ? 1.953 14.741 -3.030 1.00 90.50 91 ASP A C 1
ATOM 723 O O . ASP A 1 91 ? 1.370 15.527 -2.285 1.00 90.50 91 ASP A O 1
ATOM 727 N N . ALA A 1 92 ? 1.292 13.897 -3.827 1.00 93.81 92 ALA A N 1
ATOM 728 C CA . ALA A 1 92 ? -0.157 13.899 -3.985 1.00 93.81 92 ALA A CA 1
ATOM 729 C C . ALA A 1 92 ? -0.695 12.502 -4.322 1.00 93.81 92 ALA A C 1
ATOM 731 O O . ALA A 1 92 ? -0.073 11.754 -5.079 1.00 93.81 92 ALA A O 1
ATOM 732 N N . MET A 1 93 ? -1.892 12.175 -3.821 1.00 94.50 93 MET A N 1
ATOM 733 C CA . MET A 1 93 ? -2.556 10.895 -4.116 1.00 94.50 93 MET A CA 1
ATOM 734 C C . MET A 1 93 ? -2.823 10.704 -5.613 1.00 94.50 93 MET A C 1
ATOM 736 O O . MET A 1 93 ? -2.786 9.580 -6.094 1.00 94.50 93 MET A O 1
ATOM 740 N N . GLN A 1 94 ? -3.019 11.785 -6.374 1.00 94.00 94 GLN A N 1
ATOM 741 C CA . GLN A 1 94 ? -3.282 11.730 -7.819 1.00 94.00 94 GLN A CA 1
ATOM 742 C C . GLN A 1 94 ? -2.098 11.188 -8.640 1.00 94.00 94 GLN A C 1
ATOM 744 O O . GLN A 1 94 ? -2.273 10.834 -9.803 1.00 94.00 94 GLN A O 1
ATOM 749 N N . SER A 1 95 ? -0.901 11.101 -8.054 1.00 94.75 95 SER A N 1
ATOM 750 C CA . SER A 1 95 ? 0.257 10.468 -8.694 1.00 94.75 95 SER A CA 1
ATOM 751 C C . SER A 1 95 ? 0.142 8.938 -8.753 1.00 94.75 95 SER A C 1
ATOM 753 O O . SER A 1 95 ? 0.851 8.304 -9.533 1.00 94.75 95 SER A O 1
ATOM 755 N N . LEU A 1 96 ? -0.727 8.335 -7.936 1.00 97.25 96 LEU A N 1
ATOM 756 C CA . LEU A 1 96 ? -1.065 6.915 -8.010 1.00 97.25 96 LEU A CA 1
ATOM 757 C C . LEU A 1 96 ? -2.097 6.671 -9.130 1.00 97.25 96 LEU A C 1
ATOM 759 O O . LEU A 1 96 ? -2.929 7.543 -9.389 1.00 97.25 96 LEU A O 1
ATOM 763 N N . PRO A 1 97 ? -2.102 5.489 -9.770 1.00 97.12 97 PRO A N 1
ATOM 764 C CA . PRO A 1 97 ? -3.118 5.117 -10.757 1.00 97.12 97 PRO A CA 1
ATOM 765 C C . PRO A 1 97 ? -4.426 4.678 -10.083 1.00 97.12 97 PRO A C 1
ATOM 767 O O . PRO A 1 97 ? -4.827 3.520 -10.146 1.00 97.12 97 PRO A O 1
ATOM 770 N N . LEU A 1 98 ? -5.066 5.602 -9.365 1.00 96.06 98 LEU A N 1
ATOM 771 C CA . LEU A 1 98 ? -6.275 5.332 -8.574 1.00 96.06 98 LEU A CA 1
ATOM 772 C C . LEU A 1 98 ? -7.543 5.227 -9.432 1.00 96.06 98 LEU A C 1
ATOM 774 O O . LEU A 1 98 ? -8.566 4.749 -8.951 1.00 96.06 98 LEU A O 1
ATOM 778 N N . ASP A 1 99 ? -7.474 5.698 -10.674 1.00 95.81 99 ASP A N 1
ATOM 779 C CA . ASP A 1 99 ? -8.510 5.607 -11.700 1.00 95.81 99 ASP A CA 1
ATOM 780 C C . ASP A 1 99 ? -8.461 4.288 -12.489 1.00 95.81 99 ASP A C 1
ATOM 782 O O . ASP A 1 99 ? -9.375 4.003 -13.263 1.00 95.81 99 ASP A O 1
ATOM 786 N N . ALA A 1 100 ? -7.426 3.470 -12.274 1.00 97.31 100 ALA A N 1
ATOM 787 C CA . ALA A 1 100 ? -7.309 2.159 -12.892 1.00 97.31 100 ALA A CA 1
ATOM 788 C C . ALA A 1 100 ? -8.264 1.134 -12.254 1.00 97.31 100 ALA A C 1
ATOM 790 O O . ALA A 1 100 ? -8.325 1.046 -11.023 1.00 97.31 100 ALA A O 1
ATOM 791 N N . PRO A 1 101 ? -8.951 0.294 -13.055 1.00 96.62 101 PRO A N 1
ATOM 792 C CA . PRO A 1 101 ? -9.771 -0.804 -12.537 1.00 96.62 101 PRO A CA 1
ATOM 793 C C . PRO A 1 101 ? -8.982 -1.819 -11.702 1.00 96.62 101 PRO A C 1
ATOM 795 O O . PRO A 1 101 ? -9.507 -2.381 -10.742 1.00 96.62 101 PRO A O 1
ATOM 798 N N . VAL A 1 102 ? -7.721 -2.060 -12.069 1.00 97.62 102 VAL A N 1
ATOM 799 C CA . VAL A 1 102 ? -6.809 -2.966 -11.369 1.00 97.62 102 VAL A CA 1
ATOM 800 C C . VAL A 1 102 ? -5.539 -2.211 -10.995 1.00 97.62 102 VAL A C 1
ATOM 802 O O . VAL A 1 102 ? -4.871 -1.627 -11.846 1.00 97.62 102 VAL A O 1
ATOM 805 N N . LEU A 1 103 ? -5.184 -2.258 -9.712 1.00 98.12 103 LEU A N 1
ATOM 806 C CA . LEU A 1 103 ? -3.947 -1.698 -9.183 1.00 98.12 103 LEU A CA 1
ATOM 807 C C . LEU A 1 103 ? -2.983 -2.833 -8.835 1.00 98.12 103 LEU A C 1
ATOM 809 O O . LEU A 1 103 ? -3.271 -3.640 -7.954 1.00 98.12 103 LEU A O 1
ATOM 813 N N . ALA A 1 104 ? -1.817 -2.856 -9.473 1.00 97.56 104 ALA A N 1
ATOM 814 C CA . ALA A 1 104 ? -0.724 -3.736 -9.079 1.00 97.56 104 ALA A CA 1
ATOM 815 C C . ALA A 1 104 ? 0.251 -2.981 -8.165 1.00 97.56 104 ALA A C 1
ATOM 817 O O . ALA A 1 104 ? 0.741 -1.903 -8.516 1.00 97.56 104 ALA A O 1
ATOM 818 N N . ILE A 1 105 ? 0.527 -3.563 -6.993 1.00 97.38 105 ILE A N 1
ATOM 819 C CA . ILE A 1 105 ? 1.468 -3.047 -5.993 1.00 97.38 105 ILE A CA 1
ATOM 820 C C . ILE A 1 105 ? 2.640 -4.022 -5.892 1.00 97.38 105 ILE A C 1
ATOM 822 O O . ILE A 1 105 ? 2.506 -5.123 -5.359 1.00 97.38 105 ILE A O 1
ATOM 826 N N . THR A 1 106 ? 3.811 -3.610 -6.363 1.00 95.62 106 THR A N 1
ATOM 827 C CA . THR A 1 106 ? 5.031 -4.417 -6.292 1.00 95.62 106 THR A CA 1
ATOM 828 C C . THR A 1 106 ? 5.934 -3.899 -5.181 1.00 95.62 106 THR A C 1
ATOM 830 O O . THR A 1 106 ? 6.228 -2.706 -5.103 1.00 95.62 106 THR A O 1
ATOM 833 N N . ARG A 1 107 ? 6.409 -4.811 -4.327 1.00 95.44 107 ARG A N 1
ATOM 834 C CA . ARG A 1 107 ? 7.424 -4.544 -3.300 1.00 95.44 107 ARG A CA 1
ATOM 835 C C . ARG A 1 107 ? 8.694 -5.308 -3.634 1.00 95.44 107 ARG A C 1
ATOM 837 O O . ARG A 1 107 ? 8.665 -6.530 -3.741 1.00 95.44 107 ARG A O 1
ATOM 844 N N . LEU A 1 108 ? 9.806 -4.595 -3.760 1.00 94.44 108 LEU A N 1
ATOM 845 C CA . LEU A 1 108 ? 11.091 -5.153 -4.176 1.00 94.44 108 LEU A CA 1
ATOM 846 C C . LEU A 1 108 ? 12.124 -4.903 -3.084 1.00 94.44 108 LEU A C 1
ATOM 848 O O . LEU A 1 108 ? 12.444 -3.754 -2.786 1.00 94.44 108 LEU A O 1
ATOM 852 N N . VAL A 1 109 ? 12.651 -5.970 -2.483 1.00 94.31 109 VAL A N 1
ATOM 853 C CA . VAL A 1 109 ? 13.794 -5.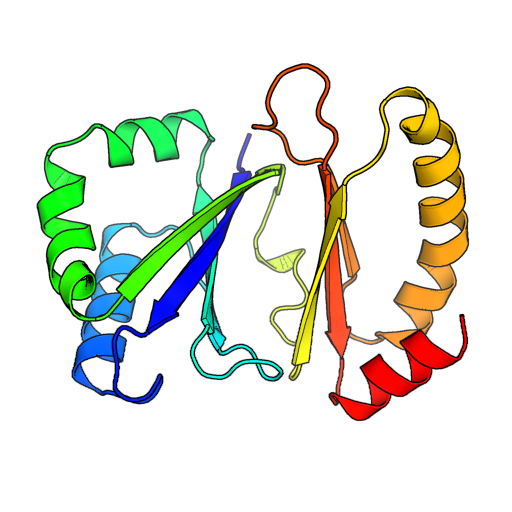874 -1.567 1.00 94.31 109 VAL A CA 1
ATOM 854 C C . VAL A 1 109 ? 15.065 -5.896 -2.406 1.00 94.31 109 VAL A C 1
ATOM 856 O O . VAL A 1 109 ? 15.339 -6.869 -3.102 1.00 94.31 109 VAL A O 1
ATOM 859 N N . VAL A 1 110 ? 15.834 -4.815 -2.341 1.00 93.50 110 VAL A N 1
ATOM 860 C CA . VAL A 1 110 ? 17.044 -4.620 -3.137 1.00 93.50 110 VAL A CA 1
ATOM 861 C C . VAL A 1 110 ? 18.258 -4.801 -2.231 1.00 93.50 110 VAL A C 1
ATOM 863 O O . VAL A 1 110 ? 18.339 -4.213 -1.150 1.00 93.50 110 VAL A O 1
ATOM 866 N N . GLY A 1 111 ? 19.203 -5.639 -2.659 1.00 91.19 111 GLY A N 1
ATOM 867 C CA . GLY A 1 111 ? 20.480 -5.793 -1.963 1.00 91.19 111 GLY A CA 1
ATOM 868 C C . GLY A 1 111 ? 21.258 -4.477 -1.953 1.00 91.19 111 GLY A C 1
ATOM 869 O O . GLY A 1 111 ? 21.181 -3.707 -2.908 1.00 91.19 111 GLY A O 1
ATOM 870 N N . HIS A 1 112 ? 22.021 -4.222 -0.888 1.00 87.94 112 HIS A N 1
ATOM 871 C CA . HIS A 1 112 ? 22.800 -2.988 -0.740 1.00 87.94 112 HIS A CA 1
ATOM 872 C C . HIS A 1 112 ? 23.678 -2.696 -1.970 1.00 87.94 112 HIS A C 1
ATOM 874 O O . HIS A 1 112 ? 23.643 -1.593 -2.507 1.00 87.94 112 HIS A O 1
ATOM 880 N N . ASP A 1 113 ? 24.373 -3.716 -2.475 1.00 92.12 113 ASP A N 1
ATOM 881 C CA . ASP A 1 113 ? 25.296 -3.587 -3.610 1.00 92.12 113 ASP A CA 1
ATOM 882 C C . ASP A 1 113 ? 24.582 -3.602 -4.975 1.00 92.12 113 ASP A C 1
ATOM 884 O O . ASP A 1 113 ? 25.213 -3.470 -6.020 1.00 92.12 113 ASP A O 1
ATOM 888 N N . ALA A 1 114 ? 23.255 -3.763 -4.977 1.00 92.69 114 ALA A N 1
ATOM 889 C CA . ALA A 1 114 ? 22.430 -3.854 -6.177 1.00 92.69 114 ALA A CA 1
ATOM 890 C C . ALA A 1 114 ? 21.586 -2.594 -6.430 1.00 92.69 114 ALA A C 1
ATOM 892 O O . ALA A 1 114 ? 20.824 -2.572 -7.393 1.00 92.69 114 ALA A O 1
ATOM 893 N N . VAL A 1 115 ? 21.697 -1.548 -5.600 1.00 91.94 115 VAL A N 1
ATOM 894 C CA . VAL A 1 115 ? 20.880 -0.324 -5.725 1.00 91.94 115 VAL A CA 1
ATOM 895 C C . VAL A 1 115 ? 21.067 0.350 -7.086 1.00 91.94 115 VAL A C 1
ATOM 897 O O . VAL A 1 115 ? 20.077 0.667 -7.745 1.00 91.94 115 VAL A O 1
ATOM 900 N N . ASP A 1 116 ? 22.310 0.509 -7.542 1.00 93.19 116 ASP A N 1
ATOM 901 C CA . ASP A 1 116 ? 22.602 1.153 -8.830 1.00 93.19 116 ASP A CA 1
ATOM 902 C C . ASP A 1 116 ? 22.139 0.294 -10.010 1.00 93.19 116 ASP A C 1
ATOM 904 O O . ASP A 1 116 ? 21.511 0.795 -10.945 1.00 93.19 116 ASP A O 1
ATOM 908 N N . ALA A 1 117 ? 22.392 -1.017 -9.945 1.00 94.25 117 ALA A N 1
ATOM 909 C CA . ALA A 1 117 ? 21.941 -1.968 -10.958 1.00 94.25 117 ALA A CA 1
ATOM 910 C C . ALA A 1 117 ? 20.408 -1.988 -11.061 1.00 94.25 117 ALA A C 1
ATOM 912 O O . ALA A 1 117 ? 19.851 -1.968 -12.159 1.00 94.25 117 ALA A O 1
ATOM 913 N N . TYR A 1 118 ? 19.721 -1.953 -9.918 1.00 93.56 118 TYR A N 1
ATOM 914 C CA . TYR A 1 118 ? 18.272 -1.835 -9.856 1.00 93.56 118 TYR A CA 1
ATOM 915 C C . TYR A 1 118 ? 17.784 -0.512 -10.451 1.00 93.56 118 TYR A C 1
ATOM 917 O O . TYR A 1 118 ? 16.849 -0.517 -11.245 1.00 93.56 118 TYR A O 1
ATOM 925 N N . GLY A 1 119 ? 18.429 0.613 -10.128 1.00 92.44 119 GLY A N 1
ATOM 926 C CA . GLY A 1 119 ? 18.089 1.916 -10.702 1.00 92.44 119 GLY A CA 1
ATOM 927 C C . GLY A 1 119 ? 18.185 1.928 -12.231 1.00 92.44 119 GLY A C 1
ATOM 928 O O . GLY A 1 119 ? 17.282 2.426 -12.902 1.00 92.44 119 GLY A O 1
ATOM 929 N N . GLN A 1 120 ? 19.232 1.317 -12.792 1.00 93.56 120 GLN A N 1
ATOM 930 C CA . GLN A 1 120 ? 19.397 1.174 -14.243 1.00 93.56 120 GLN A CA 1
ATOM 931 C C . GLN A 1 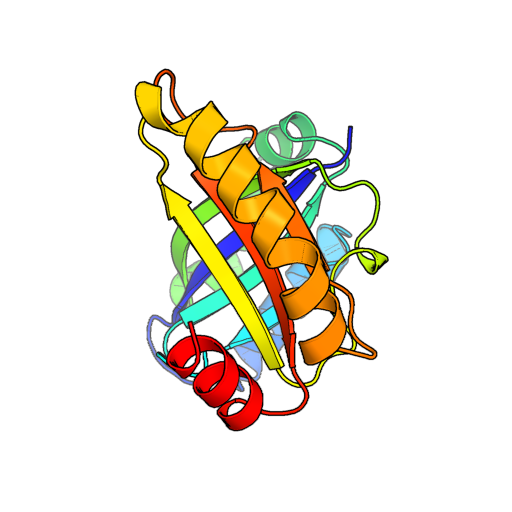120 ? 18.319 0.275 -14.863 1.00 93.56 120 GLN A C 1
ATOM 933 O O . GLN A 1 120 ? 17.747 0.623 -15.899 1.00 93.56 120 GLN A O 1
ATOM 938 N N . ALA A 1 121 ? 18.009 -0.858 -14.225 1.00 92.06 121 ALA A N 1
ATOM 939 C CA . ALA A 1 121 ? 16.957 -1.764 -14.679 1.00 92.06 121 ALA A CA 1
ATOM 940 C C . ALA A 1 121 ? 15.575 -1.091 -14.649 1.00 92.06 121 ALA A C 1
ATOM 942 O O . ALA A 1 121 ? 14.858 -1.119 -15.648 1.00 92.06 121 ALA A O 1
ATOM 943 N N . ALA A 1 122 ? 15.241 -0.408 -13.551 1.00 90.94 122 ALA A N 1
ATOM 944 C CA . ALA A 1 122 ? 13.991 0.331 -13.399 1.00 90.94 122 ALA A CA 1
ATOM 945 C C . ALA A 1 122 ? 13.870 1.468 -14.427 1.00 90.94 122 ALA A C 1
ATOM 947 O O . ALA A 1 122 ? 12.802 1.674 -15.000 1.00 90.94 122 ALA A O 1
ATOM 948 N N . ALA A 1 123 ? 14.963 2.182 -14.719 1.00 91.75 123 ALA A N 1
ATOM 949 C CA . ALA A 1 123 ? 14.973 3.215 -15.754 1.00 91.75 123 ALA A CA 1
ATOM 950 C C . ALA A 1 123 ? 14.719 2.636 -17.155 1.00 91.75 123 ALA A C 1
ATOM 952 O O . ALA A 1 123 ? 13.952 3.214 -17.926 1.00 91.75 123 ALA A O 1
ATOM 953 N N . LYS A 1 124 ? 15.321 1.482 -17.470 1.00 92.12 124 LYS A N 1
ATOM 954 C CA . LYS A 1 124 ? 15.112 0.777 -18.743 1.00 92.12 124 LYS A CA 1
ATOM 955 C C . LYS A 1 124 ? 13.673 0.279 -18.893 1.00 92.12 124 LYS A C 1
ATOM 957 O O . LYS A 1 124 ? 13.117 0.355 -19.985 1.00 92.12 124 LYS A O 1
ATOM 962 N N . ASP A 1 125 ? 13.075 -0.217 -17.814 1.00 90.81 125 ASP A N 1
ATOM 963 C CA . ASP A 1 125 ? 11.727 -0.792 -17.843 1.00 90.81 125 ASP A CA 1
ATOM 964 C C . ASP A 1 125 ? 10.599 0.248 -17.714 1.00 90.81 125 ASP A C 1
ATOM 966 O O . ASP A 1 125 ? 9.439 -0.026 -18.033 1.00 90.81 125 ASP A O 1
ATOM 970 N N . ARG A 1 126 ? 10.939 1.486 -17.327 1.00 92.25 126 ARG A N 1
ATOM 971 C CA . ARG A 1 126 ? 9.976 2.576 -17.135 1.00 92.25 126 ARG A CA 1
ATOM 972 C C . ARG A 1 126 ? 9.122 2.833 -18.371 1.00 92.25 126 ARG A C 1
ATOM 974 O O . ARG A 1 126 ? 7.902 2.873 -18.260 1.00 92.25 126 ARG A O 1
ATOM 981 N N . GLN A 1 127 ? 9.743 3.069 -19.526 1.00 93.94 127 GLN A N 1
ATOM 982 C CA . GLN A 1 127 ? 8.992 3.472 -20.715 1.00 93.94 127 GLN A CA 1
ATOM 983 C C . GLN A 1 127 ? 8.065 2.364 -21.231 1.00 93.94 127 GLN A C 1
ATOM 985 O O . GLN A 1 127 ? 6.884 2.651 -21.427 1.00 93.94 127 GLN A O 1
ATOM 990 N N . PRO A 1 128 ? 8.523 1.109 -21.367 1.00 94.88 128 PRO A N 1
ATOM 991 C CA . PRO A 1 128 ? 7.621 0.039 -21.757 1.00 94.88 128 PRO A CA 1
ATOM 992 C C . PRO A 1 128 ? 6.476 -0.196 -20.762 1.00 94.88 128 PRO A C 1
ATOM 994 O O . PRO A 1 128 ? 5.359 -0.472 -21.190 1.00 94.88 128 PRO A O 1
ATOM 997 N N . THR A 1 129 ? 6.723 -0.038 -19.455 1.00 95.44 129 THR A N 1
ATOM 998 C CA . THR A 1 129 ? 5.658 -0.100 -18.442 1.00 95.44 129 THR A CA 1
ATOM 999 C C . THR A 1 129 ? 4.637 1.015 -18.654 1.00 95.44 129 THR A C 1
ATOM 1001 O O . THR A 1 129 ? 3.450 0.738 -18.760 1.00 95.44 129 THR A O 1
ATOM 1004 N N . VAL A 1 130 ? 5.088 2.267 -18.791 1.00 96.06 130 VAL A N 1
ATOM 1005 C CA . VAL A 1 130 ? 4.204 3.424 -19.022 1.00 96.06 130 VAL A CA 1
ATOM 1006 C C . VAL A 1 130 ? 3.366 3.260 -20.288 1.00 96.06 130 VAL A C 1
ATOM 1008 O O . VAL A 1 130 ? 2.215 3.677 -20.312 1.00 96.06 130 VAL A O 1
ATOM 1011 N N . GLU A 1 131 ? 3.929 2.686 -21.351 1.00 96.06 131 GLU A N 1
ATOM 1012 C CA . GLU A 1 131 ? 3.200 2.437 -22.596 1.00 96.06 131 GLU A CA 1
ATOM 1013 C C . GLU A 1 131 ? 2.130 1.352 -22.434 1.00 96.06 131 GLU A C 1
ATOM 1015 O O . GLU A 1 131 ? 1.021 1.529 -22.937 1.00 96.06 131 GLU A O 1
ATOM 1020 N N . ALA A 1 132 ? 2.437 0.277 -21.704 1.00 95.75 132 ALA A N 1
ATOM 1021 C CA . ALA A 1 132 ? 1.513 -0.827 -21.456 1.00 95.75 132 ALA A CA 1
ATOM 1022 C C . ALA A 1 132 ? 0.366 -0.462 -20.499 1.00 95.75 132 ALA A C 1
ATOM 1024 O O . ALA A 1 132 ? -0.724 -1.015 -20.623 1.00 95.75 132 ALA A O 1
ATOM 1025 N N . THR A 1 133 ? 0.593 0.470 -19.570 1.00 96.69 133 THR A N 1
ATOM 1026 C CA . THR A 1 133 ? -0.399 0.865 -18.558 1.00 96.69 133 THR A CA 1
ATOM 1027 C C . THR A 1 133 ? -1.268 2.047 -18.980 1.00 96.69 133 THR A C 1
ATOM 1029 O O . THR A 1 133 ? -2.096 2.489 -18.189 1.00 96.69 133 THR A O 1
ATOM 1032 N N . ARG A 1 134 ? -1.101 2.613 -20.188 1.00 95.94 134 ARG A N 1
ATOM 1033 C CA . ARG A 1 134 ? -1.903 3.775 -20.618 1.00 95.94 134 ARG A CA 1
ATOM 1034 C C . ARG A 1 134 ? -3.412 3.468 -20.558 1.00 95.94 134 ARG A C 1
ATOM 1036 O O . ARG A 1 134 ? -3.814 2.389 -20.986 1.00 95.94 134 ARG A O 1
ATOM 1043 N N . PRO A 1 135 ? -4.252 4.427 -20.118 1.00 96.25 135 PRO A N 1
ATOM 1044 C CA . PRO A 1 135 ? -3.921 5.819 -19.782 1.00 96.25 135 PRO A CA 1
ATOM 1045 C C . PRO A 1 135 ? -3.425 6.031 -18.340 1.00 96.25 135 PRO A C 1
ATOM 1047 O O . PRO A 1 135 ? -3.168 7.169 -17.958 1.00 96.25 135 PRO A O 1
ATOM 1050 N N . PHE A 1 136 ? -3.290 4.969 -17.548 1.00 97.44 136 PHE A N 1
ATOM 1051 C CA . PHE A 1 136 ? -3.042 5.047 -16.114 1.00 97.44 136 PHE A CA 1
ATOM 1052 C C . PHE A 1 136 ? -1.596 5.420 -15.769 1.00 97.44 136 PHE A C 1
ATOM 1054 O O . PHE A 1 136 ? -0.637 5.087 -16.476 1.00 97.44 136 PHE A O 1
ATOM 1061 N N . ASN A 1 137 ? -1.447 6.093 -14.628 1.00 95.00 137 ASN A N 1
ATOM 1062 C CA . ASN A 1 137 ? -0.153 6.496 -14.089 1.00 95.00 137 ASN A CA 1
ATOM 1063 C C . ASN A 1 137 ? 0.730 5.294 -13.701 1.00 95.00 137 ASN A C 1
ATOM 1065 O O . ASN A 1 137 ? 0.262 4.202 -13.376 1.00 95.00 137 ASN A O 1
ATOM 1069 N N . VAL A 1 138 ? 2.043 5.532 -13.669 1.00 95.94 138 VAL A N 1
ATOM 1070 C CA . VAL A 1 138 ? 3.029 4.616 -13.083 1.00 95.94 138 VAL A CA 1
ATOM 1071 C C . VAL A 1 138 ? 3.810 5.380 -12.033 1.00 95.94 138 VAL A C 1
ATOM 1073 O O . VAL A 1 138 ? 4.451 6.389 -12.340 1.00 95.94 138 VAL A O 1
ATOM 1076 N N . LEU A 1 139 ? 3.786 4.878 -10.803 1.00 96.19 139 LEU A N 1
ATOM 1077 C CA . LEU A 1 139 ? 4.539 5.451 -9.698 1.00 96.19 139 LEU A CA 1
ATOM 1078 C C . LEU A 1 139 ? 5.606 4.467 -9.237 1.00 96.19 139 LEU A C 1
ATOM 1080 O O . LEU A 1 139 ? 5.346 3.280 -9.064 1.00 96.19 139 LEU A O 1
ATOM 1084 N N . HIS A 1 140 ? 6.807 4.981 -9.008 1.00 95.12 140 HIS A N 1
ATOM 1085 C CA . HIS A 1 140 ? 7.921 4.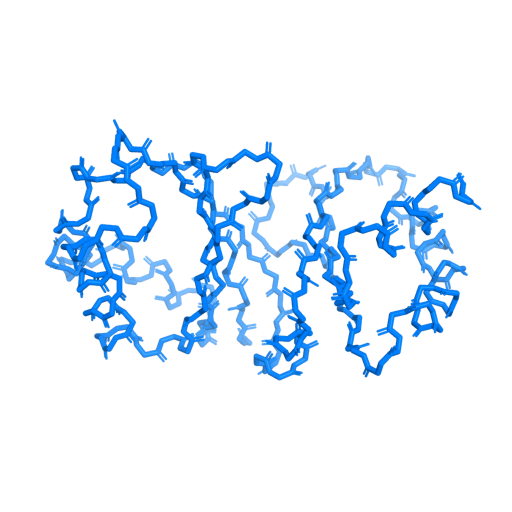239 -8.437 1.00 95.12 140 HIS A CA 1
ATOM 1086 C C . HIS A 1 140 ? 8.591 5.094 -7.374 1.00 95.12 140 HIS A C 1
ATOM 1088 O O . HIS A 1 140 ? 8.712 6.309 -7.546 1.00 95.12 140 HIS A O 1
ATOM 1094 N N . GLY A 1 141 ? 9.039 4.468 -6.295 1.00 94.50 141 GLY A N 1
ATOM 1095 C CA . GLY A 1 141 ? 9.832 5.158 -5.295 1.00 94.50 141 GLY A CA 1
ATOM 1096 C C . GLY A 1 141 ? 10.445 4.226 -4.266 1.00 94.50 141 GLY A C 1
ATOM 1097 O O . GLY A 1 141 ? 10.219 3.016 -4.245 1.00 94.50 141 GLY A O 1
ATOM 1098 N N . TRP A 1 142 ? 11.271 4.817 -3.412 1.00 95.81 142 TRP A N 1
ATOM 1099 C CA . TRP A 1 142 ? 11.978 4.108 -2.357 1.00 95.81 142 TRP A CA 1
ATOM 1100 C C . TRP A 1 142 ? 11.260 4.262 -1.026 1.00 95.81 142 TRP A C 1
ATOM 1102 O O . TRP A 1 142 ? 10.795 5.347 -0.671 1.00 95.81 142 TRP A O 1
ATOM 1112 N N . ARG A 1 143 ? 11.242 3.178 -0.256 1.00 96.50 143 ARG A N 1
ATOM 1113 C CA . ARG A 1 143 ? 10.797 3.189 1.129 1.00 96.50 143 ARG A CA 1
ATOM 1114 C C . ARG A 1 143 ? 11.671 4.140 1.958 1.00 96.50 143 ARG A C 1
ATOM 1116 O O . ARG A 1 143 ? 12.894 4.007 1.944 1.00 96.50 143 ARG A O 1
ATOM 1123 N N . CYS A 1 144 ? 11.063 5.060 2.709 1.00 95.56 144 CYS A N 1
ATOM 1124 C CA . CYS A 1 144 ? 11.781 6.065 3.507 1.00 95.56 144 CYS A CA 1
ATOM 1125 C C . CYS A 1 144 ? 11.947 5.711 4.993 1.00 95.56 144 CYS A C 1
ATOM 1127 O O . CYS A 1 144 ? 12.680 6.392 5.701 1.00 95.56 144 CYS A O 1
ATOM 1129 N N . ASP A 1 145 ? 11.292 4.655 5.469 1.00 94.81 145 ASP A N 1
ATOM 1130 C CA . ASP A 1 145 ? 11.316 4.182 6.861 1.00 94.81 145 ASP A CA 1
ATOM 1131 C C . ASP A 1 145 ? 11.947 2.779 6.990 1.00 94.81 145 ASP A C 1
ATOM 1133 O O . ASP A 1 145 ? 11.660 2.024 7.918 1.00 94.81 145 ASP A O 1
ATOM 1137 N N . ALA A 1 146 ? 12.783 2.386 6.024 1.00 91.31 146 ALA A N 1
ATOM 1138 C CA . ALA A 1 146 ? 13.476 1.104 6.061 1.00 91.31 146 ALA A CA 1
ATOM 1139 C C . ALA A 1 146 ? 14.552 1.082 7.163 1.00 91.31 146 ALA A C 1
ATOM 1141 O O . ALA A 1 146 ? 15.260 2.065 7.383 1.00 91.31 146 ALA A O 1
ATOM 1142 N N . ALA A 1 147 ? 14.726 -0.075 7.811 1.00 87.56 147 ALA A N 1
ATOM 1143 C CA . ALA A 1 147 ? 15.829 -0.288 8.746 1.00 87.56 147 ALA A CA 1
ATOM 1144 C C . ALA A 1 147 ? 17.200 -0.063 8.065 1.00 87.56 147 ALA A C 1
ATOM 1146 O O . ALA A 1 147 ? 17.329 -0.304 6.857 1.00 87.56 147 ALA A O 1
ATOM 1147 N N . PRO A 1 148 ? 18.244 0.345 8.814 1.00 85.25 148 PRO A N 1
ATOM 1148 C CA . PRO A 1 148 ? 19.588 0.512 8.265 1.00 85.25 148 PRO A CA 1
ATOM 1149 C C . PRO A 1 148 ? 20.059 -0.729 7.496 1.00 85.25 148 PRO A C 1
ATOM 1151 O O . PRO A 1 148 ? 19.870 -1.858 7.938 1.00 85.25 148 PRO A O 1
ATOM 1154 N N . GLY A 1 149 ? 20.652 -0.517 6.319 1.00 82.75 149 GLY A N 1
ATOM 1155 C CA . GLY A 1 149 ? 21.123 -1.595 5.439 1.00 82.75 149 GLY A CA 1
ATOM 1156 C C . GLY A 1 149 ? 20.038 -2.271 4.592 1.00 82.75 149 GLY A C 1
ATOM 1157 O O . GLY A 1 149 ? 20.373 -2.997 3.661 1.00 82.75 149 GLY A O 1
ATOM 1158 N N . ARG A 1 150 ? 18.749 -2.000 4.838 1.00 87.44 150 ARG A N 1
ATOM 1159 C CA . ARG A 1 150 ? 17.650 -2.488 3.999 1.00 87.44 150 ARG A CA 1
ATOM 1160 C C . ARG A 1 150 ? 17.277 -1.436 2.954 1.00 87.44 150 ARG A C 1
ATOM 1162 O O . ARG A 1 150 ? 17.227 -0.235 3.237 1.00 87.44 150 ARG A O 1
ATOM 1169 N N . ARG A 1 151 ? 17.024 -1.887 1.728 1.00 93.12 151 ARG A N 1
ATOM 1170 C CA . ARG A 1 151 ? 16.513 -1.059 0.632 1.00 93.12 151 ARG A CA 1
ATOM 1171 C C . ARG A 1 151 ? 15.280 -1.743 0.080 1.00 93.12 151 ARG A C 1
ATOM 1173 O O . ARG A 1 151 ? 15.345 -2.894 -0.334 1.00 93.12 151 ARG A O 1
ATOM 1180 N N . GLU A 1 152 ? 14.151 -1.054 0.132 1.00 95.81 152 GLU A N 1
ATOM 1181 C CA . GLU A 1 152 ? 12.905 -1.542 -0.448 1.00 95.81 152 GLU A CA 1
ATOM 1182 C C . GLU A 1 152 ? 12.389 -0.498 -1.424 1.00 95.81 152 GLU A C 1
ATOM 1184 O O . GLU A 1 152 ? 12.287 0.677 -1.073 1.00 95.81 152 GLU A O 1
ATOM 1189 N N . ALA A 1 153 ? 12.092 -0.924 -2.642 1.00 95.75 153 ALA A N 1
ATOM 1190 C CA . ALA A 1 153 ? 11.434 -0.106 -3.641 1.00 95.75 153 ALA A CA 1
ATOM 1191 C C . ALA A 1 153 ? 9.980 -0.547 -3.796 1.00 95.75 153 ALA A C 1
ATOM 1193 O O . ALA A 1 153 ? 9.634 -1.714 -3.583 1.00 95.75 153 ALA A O 1
ATOM 1194 N N . LEU A 1 154 ? 9.144 0.408 -4.174 1.00 96.88 154 LEU A N 1
ATOM 1195 C CA . LEU A 1 154 ? 7.734 0.221 -4.449 1.00 96.88 154 LEU A CA 1
ATOM 1196 C C . LEU A 1 154 ? 7.425 0.657 -5.867 1.00 96.88 154 LEU A C 1
ATOM 1198 O O . LEU A 1 154 ? 7.955 1.664 -6.341 1.00 96.88 154 LEU A O 1
ATOM 1202 N N . GLN A 1 155 ? 6.539 -0.089 -6.511 1.00 96.56 155 GLN A N 1
ATOM 1203 C CA . GLN A 1 155 ? 5.997 0.251 -7.813 1.00 96.56 155 GLN A CA 1
ATOM 1204 C C . GLN A 1 155 ? 4.482 0.070 -7.800 1.00 96.56 155 GLN A C 1
ATOM 1206 O O . GLN A 1 155 ? 3.972 -0.931 -7.302 1.00 96.56 155 GLN A O 1
ATOM 1211 N N . PHE A 1 156 ? 3.784 1.053 -8.357 1.00 97.94 156 PHE A N 1
ATOM 1212 C CA . PHE A 1 156 ? 2.340 1.061 -8.537 1.00 97.94 156 PHE A CA 1
ATOM 1213 C C . PHE A 1 156 ? 2.052 1.220 -1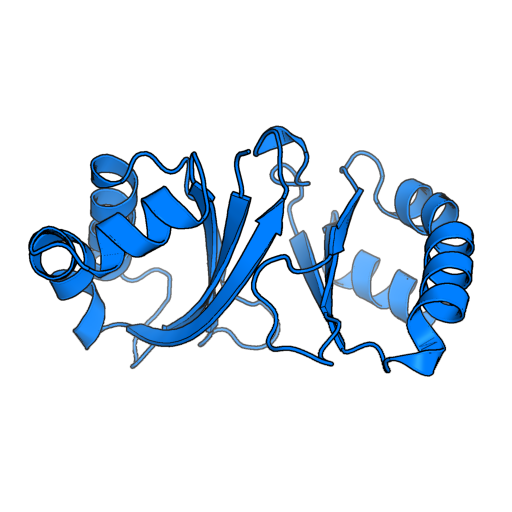0.022 1.00 97.94 156 PHE A C 1
ATOM 1215 O O . PHE A 1 156 ? 2.522 2.175 -10.648 1.00 97.94 156 PHE A O 1
ATOM 1222 N N . THR A 1 157 ? 1.291 0.286 -10.580 1.00 97.94 157 THR A N 1
ATOM 1223 C CA . THR A 1 157 ? 0.884 0.303 -11.990 1.00 97.94 157 THR A CA 1
ATOM 1224 C C . THR A 1 157 ? -0.615 0.067 -12.095 1.00 97.94 157 THR A C 1
ATOM 1226 O O . THR A 1 157 ? -1.166 -0.778 -11.388 1.00 97.94 157 THR A O 1
ATOM 1229 N N . GLY A 1 158 ? -1.270 0.857 -12.941 1.00 97.81 158 GLY A N 1
ATOM 1230 C CA . GLY A 1 158 ? -2.691 0.722 -13.236 1.00 97.81 158 GLY A CA 1
ATOM 1231 C C . GLY A 1 158 ? -2.930 -0.141 -14.466 1.00 97.81 158 GLY A C 1
ATOM 1232 O O . GLY A 1 158 ? -2.198 -0.032 -15.447 1.00 97.81 158 GLY A O 1
ATOM 1233 N N . TRP A 1 159 ? -3.963 -0.975 -14.419 1.00 97.88 159 TRP A N 1
ATOM 1234 C CA . TRP A 1 159 ? -4.315 -1.907 -15.482 1.00 97.88 159 TRP A CA 1
ATOM 1235 C C . TRP A 1 159 ? -5.821 -1.934 -15.711 1.00 97.88 159 TRP A C 1
ATOM 1237 O O . TRP A 1 159 ? -6.609 -1.866 -14.771 1.00 97.88 159 TRP A O 1
ATOM 1247 N N . GLU A 1 160 ? -6.212 -2.109 -16.971 1.00 97.56 160 GLU A N 1
ATOM 1248 C CA . GLU A 1 160 ? -7.618 -2.295 -17.345 1.00 97.56 160 GLU A CA 1
ATOM 1249 C C . GLU A 1 160 ? -8.163 -3.626 -16.805 1.00 97.56 160 GLU A C 1
ATOM 1251 O O . GLU A 1 160 ? -9.310 -3.728 -16.382 1.00 97.56 160 GLU A O 1
ATOM 1256 N N . THR A 1 161 ? -7.326 -4.669 -16.819 1.00 97.44 161 THR A N 1
ATOM 1257 C CA . THR A 1 161 ? -7.693 -6.022 -16.392 1.00 97.44 161 THR A CA 1
ATOM 1258 C C . THR A 1 161 ? -6.510 -6.746 -15.756 1.00 97.44 161 THR A C 1
ATOM 1260 O O . THR A 1 161 ? -5.347 -6.440 -16.028 1.00 97.44 161 THR A O 1
ATOM 1263 N N . VAL A 1 162 ? -6.807 -7.776 -14.960 1.00 97.06 162 VAL A N 1
ATOM 1264 C CA . VAL A 1 162 ? -5.797 -8.679 -14.380 1.00 97.06 162 VAL A CA 1
ATOM 1265 C C . VAL A 1 162 ? -5.011 -9.397 -15.480 1.00 97.06 162 VAL A C 1
ATOM 1267 O O . VAL A 1 162 ? -3.807 -9.600 -15.361 1.00 97.06 162 VAL A O 1
ATOM 1270 N N . GLN A 1 163 ? -5.678 -9.747 -16.581 1.00 97.19 163 GLN A N 1
ATOM 1271 C CA . GLN A 1 163 ? -5.076 -10.436 -17.720 1.00 97.19 163 GLN A CA 1
ATOM 1272 C C . GLN A 1 163 ? -4.071 -9.546 -18.455 1.00 97.19 163 GLN A C 1
ATOM 1274 O O . GLN A 1 163 ? -3.031 -10.041 -18.878 1.00 97.19 163 GLN A O 1
ATOM 1279 N N . ALA A 1 164 ? -4.346 -8.242 -18.575 1.00 96.56 164 ALA A N 1
ATOM 1280 C CA . ALA A 1 164 ? -3.401 -7.294 -19.161 1.00 96.56 164 ALA A CA 1
ATOM 1281 C C . ALA A 1 164 ? -2.109 -7.203 -18.331 1.00 96.56 164 ALA A C 1
ATOM 1283 O O . ALA A 1 164 ? -1.018 -7.264 -18.895 1.00 96.56 164 ALA A O 1
ATOM 1284 N N . HIS A 1 165 ? -2.234 -7.141 -17.000 1.00 96.75 165 HIS A N 1
ATOM 1285 C CA . HIS A 1 165 ? -1.086 -7.180 -16.091 1.00 96.75 165 HIS A CA 1
ATOM 1286 C C . HIS A 1 165 ? -0.298 -8.492 -16.217 1.00 96.75 165 HIS A C 1
ATOM 1288 O O . HIS A 1 165 ? 0.920 -8.464 -16.380 1.00 96.75 165 HIS A O 1
ATOM 1294 N N . ALA A 1 166 ? -0.986 -9.639 -16.193 1.00 95.12 166 ALA A N 1
ATOM 1295 C CA . ALA A 1 166 ? -0.348 -10.950 -16.303 1.00 95.12 166 ALA A CA 1
ATOM 1296 C C . ALA A 1 166 ? 0.409 -11.117 -17.632 1.00 95.12 166 ALA A C 1
ATOM 1298 O O . ALA A 1 166 ? 1.578 -11.491 -17.630 1.00 95.12 166 ALA A O 1
ATOM 1299 N N . ALA A 1 167 ? -0.216 -10.755 -18.757 1.00 95.31 167 ALA A N 1
ATOM 1300 C CA . ALA A 1 167 ? 0.412 -10.833 -20.075 1.00 95.31 167 ALA A CA 1
ATOM 1301 C C . ALA A 1 167 ? 1.649 -9.927 -20.189 1.00 95.31 167 ALA A C 1
ATOM 1303 O O . ALA A 1 167 ? 2.639 -10.304 -20.815 1.00 95.31 167 ALA A O 1
ATOM 1304 N N . PHE A 1 168 ? 1.615 -8.739 -19.575 1.00 94.31 168 PHE A N 1
ATOM 1305 C CA . PHE A 1 168 ? 2.789 -7.873 -19.517 1.00 94.31 168 PHE A CA 1
ATOM 1306 C C . PHE A 1 168 ? 3.915 -8.489 -18.680 1.00 94.31 168 PHE A C 1
ATOM 1308 O O . PHE A 1 168 ? 5.067 -8.449 -19.107 1.00 94.31 168 PHE A O 1
ATOM 1315 N N . ALA A 1 169 ? 3.590 -9.069 -17.521 1.00 90.62 169 ALA A N 1
ATOM 1316 C CA . ALA A 1 169 ? 4.566 -9.700 -16.636 1.00 90.62 169 ALA A CA 1
ATOM 1317 C C . ALA A 1 169 ? 5.231 -10.937 -17.270 1.00 90.62 169 ALA A C 1
ATOM 1319 O O . ALA A 1 169 ? 6.422 -11.149 -17.075 1.00 90.62 169 ALA A O 1
ATOM 1320 N N . GLU A 1 170 ? 4.494 -11.727 -18.056 1.00 91.25 170 GLU A N 1
ATOM 1321 C CA . GLU A 1 170 ? 5.024 -12.902 -18.768 1.00 91.25 170 GLU A CA 1
ATOM 1322 C C . GLU A 1 170 ? 5.947 -12.544 -19.942 1.00 91.25 170 GLU A C 1
ATOM 1324 O O . GLU A 1 170 ? 6.810 -13.333 -20.324 1.00 91.25 170 GLU A O 1
ATOM 1329 N N . ALA A 1 171 ? 5.786 -11.357 -20.529 1.00 86.31 171 ALA A N 1
ATOM 1330 C CA . ALA A 1 171 ? 6.568 -10.907 -21.679 1.00 86.31 171 ALA A CA 1
ATOM 1331 C C . ALA A 1 171 ? 7.961 -10.348 -21.309 1.00 86.31 171 ALA A C 1
ATOM 1333 O O . ALA A 1 171 ? 8.595 -9.700 -22.151 1.00 86.31 171 ALA A O 1
ATOM 1334 N N . ARG A 1 172 ? 8.415 -10.530 -20.061 1.00 71.88 172 ARG A N 1
ATOM 1335 C CA . ARG A 1 172 ? 9.575 -9.846 -19.468 1.00 71.88 172 ARG A CA 1
ATOM 1336 C C . ARG A 1 172 ? 10.641 -10.785 -18.930 1.00 71.88 172 ARG A C 1
ATOM 1338 O O . ARG A 1 172 ? 10.291 -11.822 -18.333 1.00 71.88 172 ARG A O 1
#

Foldseek 3Di:
DKKKKKWKKFFPDDAPPPPLNVVLVVQLCVVVVQVKDKDADPVDNRMMIIIGIDPDPVRVVVCVVDPVCCVNCVSCVNGIDTDDMFIWDDDDPQLAQPVFPDKDKDKDKAQPVCPVVVVVVCVVCVVVQPVLQPPGHKDKTWTPPDDPRITMIMIIGGDNDPVSVVVVVVVD

Radius of gyration: 16.86 Å; chains: 1; bounding box: 46×30×45 Å

pLDDT: mean 94.38, std 3.45, range [71.88, 98.38]

Organism: NCBI:txid1314802

Sequence (172 aa):
MSVLEVTQLRLRGGDVADHTLLQNLSAVRATLQTNSHFYSCIEDPSLLYILGLWPSLEAHHAFLASPARDEVLGPQEQQLEFRWTLHMPLDAMQSLPLDAPVLAITRLVVGHDAVDAYGQAAAKDRQPTVEATRPFNVLHGWRCDAAPGRREALQFTGWETVQAHAAFAEAR